Protein AF-A0A849T2K6-F1 (afdb_monomer)

Radius of gyration: 22.91 Å; Cα contacts (8 Å, |Δi|>4): 41; chains: 1; bounding box: 54×43×63 Å

Mean predicted aligned error: 13.41 Å

Solvent-accessible surface area (backbone atoms only — not comparable to full-atom values): 6889 Å² total; per-residue (Å²): 134,86,82,80,87,78,78,87,71,79,89,58,70,82,62,73,54,50,60,96,76,37,50,55,67,57,55,50,51,39,48,51,53,26,51,52,36,43,70,77,35,68,91,46,84,65,20,59,47,53,31,46,51,52,33,50,50,50,52,52,49,49,50,67,69,39,68,86,51,66,88,61,50,68,59,50,50,51,48,52,68,69,47,74,92,70,89,69,95,63,78,79,62,97,52,56,67,64,49,51,52,53,52,54,52,54,52,65,76,74,106

pLDDT: mean 76.66, std 11.3, range [43.03, 93.81]

Sequence (111 aa):
MQELDSSVVHRNLDTKLKIVGLEALDLLLVLVISAIMGLFFDGGKLGFIFIFLVPVSLLVSLFLIKRNKPDGYIKDILKFYLTRGHYSASEEPKNKDKMNIKIMKRKIENG

Structure (mmCIF, N/CA/C/O backbone):
data_AF-A0A849T2K6-F1
#
_entry.id   AF-A0A849T2K6-F1
#
loop_
_atom_site.group_PDB
_atom_site.id
_atom_site.type_symbol
_atom_site.label_atom_id
_atom_site.label_alt_id
_atom_site.label_comp_id
_atom_site.label_asym_id
_atom_site.label_entity_id
_atom_site.label_seq_id
_atom_site.pdbx_PDB_ins_code
_atom_site.Cartn_x
_atom_site.Cartn_y
_atom_site.Cartn_z
_atom_site.occupancy
_atom_site.B_iso_or_equiv
_atom_site.auth_seq_id
_atom_site.auth_comp_id
_atom_site.auth_asym_id
_atom_site.auth_atom_id
_atom_site.pdbx_PDB_model_num
ATOM 1 N N . MET A 1 1 ? -41.662 -10.759 32.708 1.00 43.03 1 MET A N 1
ATOM 2 C CA . MET A 1 1 ? -40.366 -11.087 32.081 1.00 43.03 1 MET A CA 1
ATOM 3 C C . MET A 1 1 ? -40.219 -10.152 30.895 1.00 43.03 1 MET A C 1
ATOM 5 O O . MET A 1 1 ? 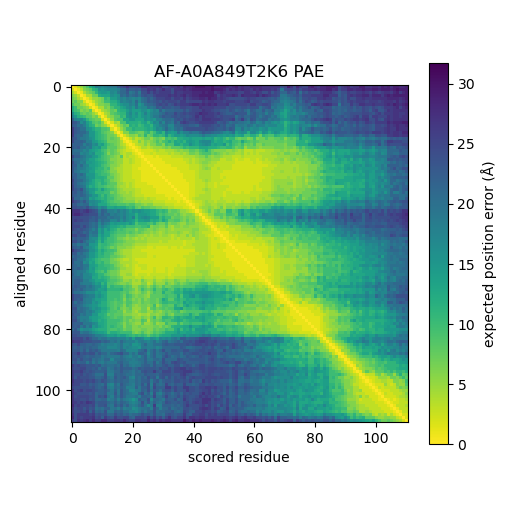-41.102 -10.162 30.053 1.00 43.03 1 MET A O 1
ATOM 9 N N . GLN A 1 2 ? -39.236 -9.251 30.911 1.00 56.66 2 GLN A N 1
ATOM 10 C CA . GLN A 1 2 ? -39.008 -8.292 29.825 1.00 56.66 2 GLN A CA 1
ATOM 11 C C . GLN A 1 2 ? -38.104 -8.947 28.777 1.00 56.66 2 GLN A C 1
ATOM 13 O O . GLN A 1 2 ? -36.995 -9.365 29.104 1.00 56.66 2 GLN A O 1
ATOM 18 N N . GLU A 1 3 ? -38.606 -9.078 27.552 1.00 64.62 3 GLU A N 1
ATOM 19 C CA . GLU A 1 3 ? -37.836 -9.523 26.390 1.00 64.62 3 GLU A CA 1
ATOM 20 C C . GLU A 1 3 ? -36.852 -8.423 25.974 1.00 64.62 3 GLU A C 1
ATOM 22 O O . GLU A 1 3 ? -37.206 -7.246 25.902 1.00 64.62 3 GLU A O 1
ATOM 27 N N . LEU A 1 4 ? -35.594 -8.806 25.760 1.00 68.44 4 LEU A N 1
ATOM 28 C CA . LEU A 1 4 ? -34.536 -7.910 25.303 1.00 68.44 4 LEU A CA 1
ATOM 29 C C . LEU A 1 4 ? -34.716 -7.651 23.805 1.00 68.44 4 LEU A C 1
ATOM 31 O O . LEU A 1 4 ? -34.700 -8.586 23.009 1.00 68.44 4 LEU A O 1
ATOM 35 N N . ASP A 1 5 ? -34.860 -6.380 23.441 1.00 63.66 5 ASP A N 1
ATOM 36 C CA . ASP A 1 5 ? -34.991 -5.922 22.060 1.00 63.66 5 ASP A CA 1
ATOM 37 C C . ASP A 1 5 ? -33.680 -6.181 21.295 1.00 63.66 5 ASP A C 1
ATOM 39 O O . ASP A 1 5 ? -32.673 -5.485 21.461 1.00 63.66 5 ASP A O 1
ATOM 43 N N . SER A 1 6 ? -33.648 -7.261 20.512 1.00 68.50 6 SER A N 1
ATOM 44 C CA . SER A 1 6 ? -32.478 -7.649 19.731 1.00 68.50 6 SER A CA 1
ATOM 45 C C . SER A 1 6 ? -32.571 -7.051 18.330 1.00 68.50 6 SER A C 1
ATOM 47 O O . SER A 1 6 ? -33.301 -7.553 17.475 1.00 68.50 6 SER A O 1
ATOM 49 N N . SER A 1 7 ? -31.798 -5.999 18.063 1.00 70.25 7 SER A N 1
ATOM 50 C CA . SER A 1 7 ? -31.648 -5.494 16.697 1.00 70.25 7 SER A CA 1
ATOM 51 C C . SER A 1 7 ? -30.661 -6.365 15.910 1.00 70.25 7 SER A C 1
ATOM 53 O O . SER A 1 7 ? -29.544 -6.645 16.354 1.00 70.25 7 SER A O 1
ATOM 55 N N . VAL A 1 8 ? -31.068 -6.815 14.721 1.00 60.72 8 VAL A N 1
ATOM 56 C CA . VAL A 1 8 ? -30.184 -7.520 13.784 1.00 60.72 8 VAL A CA 1
ATOM 57 C C . VAL A 1 8 ? -29.260 -6.486 13.148 1.00 60.72 8 VAL A C 1
ATOM 59 O O . VAL A 1 8 ? -29.557 -5.901 12.106 1.00 60.72 8 VAL A O 1
ATOM 62 N N . VAL A 1 9 ? -28.128 -6.227 13.798 1.00 64.31 9 VAL A N 1
ATOM 63 C CA . VAL A 1 9 ? -27.079 -5.380 13.230 1.00 64.31 9 VAL A CA 1
ATOM 64 C C . VAL A 1 9 ? -26.413 -6.153 12.097 1.00 64.31 9 VAL A C 1
ATOM 66 O O . VAL A 1 9 ? -25.789 -7.194 12.311 1.00 64.31 9 VAL A O 1
ATOM 69 N N . HIS A 1 10 ? -26.553 -5.648 10.871 1.00 50.69 10 HIS A N 1
ATOM 70 C CA . HIS A 1 10 ? -25.910 -6.215 9.691 1.00 50.69 10 HIS A CA 1
ATOM 71 C C . HIS A 1 10 ? -24.388 -6.044 9.824 1.00 50.69 10 HIS A C 1
ATOM 73 O O . HIS A 1 10 ? -23.820 -5.001 9.514 1.00 50.69 10 HIS A O 1
ATOM 79 N N . ARG A 1 11 ? -23.719 -7.075 10.344 1.00 57.00 11 ARG A N 1
ATOM 80 C CA . ARG A 1 11 ? -22.325 -7.027 10.816 1.00 57.00 11 ARG A CA 1
ATOM 81 C C . ARG A 1 11 ? -21.264 -6.979 9.700 1.00 57.00 11 ARG A C 1
ATOM 83 O O . ARG A 1 11 ? -20.083 -7.029 10.003 1.00 57.00 11 ARG A O 1
ATOM 90 N N . ASN A 1 12 ? -21.666 -6.903 8.427 1.00 51.62 12 ASN A N 1
ATOM 91 C CA . ASN A 1 12 ? -20.802 -7.224 7.279 1.00 51.62 12 ASN A CA 1
ATOM 92 C C . ASN A 1 12 ? -20.900 -6.244 6.091 1.00 51.62 12 ASN A C 1
ATOM 94 O O . ASN A 1 12 ? -20.759 -6.659 4.940 1.00 51.62 12 ASN A O 1
ATOM 98 N N . LEU A 1 13 ? -21.123 -4.944 6.319 1.00 54.69 13 LEU A N 1
ATOM 99 C CA . LEU A 1 13 ? -20.954 -3.975 5.223 1.00 54.69 13 LEU A CA 1
ATOM 100 C C . LEU A 1 13 ? -19.469 -3.790 4.852 1.00 54.69 13 LEU A C 1
ATOM 102 O O . LEU A 1 13 ? -19.136 -3.784 3.670 1.00 54.69 13 LEU A O 1
ATOM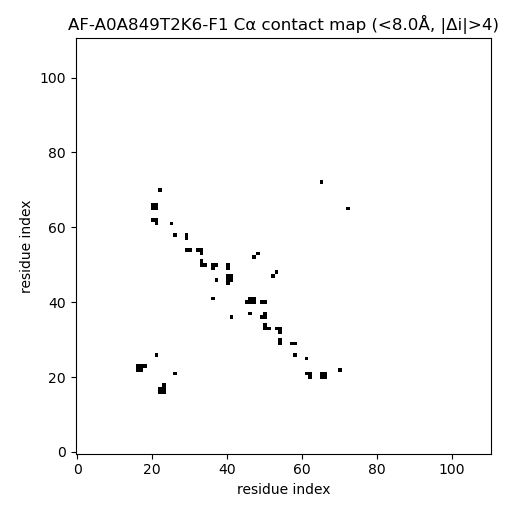 106 N N . ASP A 1 14 ? -18.570 -3.745 5.839 1.00 52.97 14 ASP A N 1
ATOM 107 C CA . ASP A 1 14 ? -17.122 -3.571 5.621 1.00 52.97 14 ASP A CA 1
ATOM 108 C C . ASP A 1 14 ? -16.437 -4.769 4.944 1.00 52.97 14 ASP A C 1
ATOM 110 O O . ASP A 1 14 ? -15.377 -4.642 4.333 1.00 52.97 14 ASP A O 1
ATOM 114 N N . THR A 1 15 ? -17.057 -5.950 4.965 1.00 54.59 15 THR A N 1
ATOM 115 C CA . THR A 1 15 ? -16.524 -7.135 4.278 1.00 54.59 15 THR A CA 1
ATOM 116 C C . THR A 1 15 ? -16.625 -7.021 2.753 1.00 54.59 15 THR A C 1
ATOM 118 O O . THR A 1 15 ? -15.892 -7.708 2.041 1.00 54.59 15 THR A O 1
ATOM 121 N N . LYS A 1 16 ? -17.512 -6.165 2.220 1.00 58.03 16 LYS A N 1
ATOM 122 C CA . LYS A 1 16 ? -17.879 -6.177 0.791 1.00 58.03 16 LYS A CA 1
ATOM 123 C C . LYS A 1 16 ? -16.789 -5.701 -0.173 1.00 58.03 16 LYS A C 1
ATOM 125 O O . LYS A 1 16 ? -16.918 -5.965 -1.363 1.00 58.03 16 LYS A O 1
ATOM 130 N N . LEU A 1 17 ? -15.733 -5.039 0.302 1.00 65.25 17 LEU A N 1
ATOM 131 C CA . LEU A 1 17 ? -14.645 -4.513 -0.539 1.00 65.25 17 LEU A CA 1
ATOM 132 C C . LEU A 1 17 ? -13.310 -5.242 -0.333 1.00 65.25 17 LEU A C 1
ATOM 134 O O . LEU A 1 17 ? -12.244 -4.667 -0.559 1.00 65.25 17 LEU A O 1
ATOM 138 N N . LYS A 1 18 ? -13.354 -6.506 0.099 1.00 71.12 18 LYS A N 1
ATOM 139 C CA . LYS A 1 18 ? -12.168 -7.365 0.138 1.00 71.12 18 LYS A CA 1
ATOM 140 C C . LYS A 1 18 ? -12.141 -8.275 -1.077 1.00 71.12 18 LYS A C 1
ATOM 142 O O . LYS A 1 18 ? -13.088 -9.017 -1.324 1.00 71.12 18 LYS A O 1
ATOM 147 N N . ILE A 1 19 ? -11.038 -8.253 -1.809 1.00 72.94 19 ILE A N 1
ATOM 148 C CA . ILE A 1 19 ? -10.808 -9.123 -2.962 1.00 72.94 19 ILE A CA 1
ATOM 149 C C . ILE A 1 19 ? -9.619 -10.009 -2.598 1.00 72.94 19 ILE A C 1
ATOM 151 O O . ILE A 1 19 ? -8.531 -9.513 -2.323 1.00 72.94 19 ILE A O 1
ATOM 155 N N . VAL A 1 20 ? -9.836 -11.327 -2.536 1.00 73.25 20 VAL A N 1
ATOM 156 C CA . VAL A 1 20 ? -8.785 -12.324 -2.228 1.00 73.25 20 VAL A CA 1
ATOM 157 C C . VAL A 1 20 ? -8.089 -12.058 -0.873 1.00 73.25 20 VAL A C 1
ATOM 159 O O . VAL A 1 20 ? -6.904 -12.308 -0.695 1.00 73.25 20 VAL A O 1
ATOM 162 N N . GLY A 1 21 ? -8.820 -11.532 0.116 1.00 73.56 21 GLY A N 1
ATOM 163 C CA . GLY A 1 21 ? -8.267 -11.234 1.447 1.00 73.56 21 GLY A CA 1
ATOM 164 C C . GLY A 1 21 ? -7.412 -9.962 1.527 1.00 73.56 21 GLY A C 1
ATOM 165 O O . GLY A 1 21 ? -6.837 -9.694 2.578 1.00 73.56 21 GLY A O 1
ATOM 166 N N . LEU A 1 22 ? -7.356 -9.172 0.452 1.00 81.44 22 LEU A N 1
ATOM 167 C CA . LEU A 1 22 ? -6.768 -7.834 0.427 1.00 81.44 22 LEU A CA 1
ATOM 168 C C . LEU A 1 22 ? -7.864 -6.768 0.448 1.00 81.44 22 LEU A C 1
ATOM 170 O O . LEU A 1 22 ? -8.952 -6.970 -0.099 1.00 81.44 22 LEU A O 1
ATOM 174 N N . GLU A 1 23 ? -7.579 -5.629 1.074 1.00 84.31 23 GLU A N 1
ATOM 175 C CA . GLU A 1 23 ? -8.494 -4.486 1.098 1.00 84.31 23 GLU A CA 1
ATOM 176 C C . GLU A 1 23 ? -8.474 -3.753 -0.254 1.00 84.31 23 GLU A C 1
ATOM 178 O O . GLU A 1 23 ? -7.456 -3.720 -0.943 1.00 84.31 23 GLU A O 1
ATOM 183 N N . ALA A 1 24 ? -9.566 -3.084 -0.631 1.00 84.56 24 ALA A N 1
ATOM 184 C CA . ALA A 1 24 ? -9.586 -2.265 -1.849 1.00 84.56 24 ALA A CA 1
ATOM 185 C C . ALA A 1 24 ? -8.478 -1.190 -1.876 1.00 84.56 24 ALA A C 1
ATOM 187 O O . ALA A 1 24 ? -7.913 -0.913 -2.933 1.00 84.56 24 ALA A O 1
ATOM 188 N N . LEU A 1 25 ? -8.131 -0.620 -0.713 1.00 84.19 25 LEU A N 1
ATOM 189 C CA . LEU A 1 25 ? -7.050 0.362 -0.589 1.00 84.19 25 LEU A CA 1
ATOM 190 C C . LEU A 1 25 ? -5.684 -0.232 -0.964 1.00 84.19 25 LEU A C 1
ATOM 192 O O . LEU A 1 25 ? -4.881 0.433 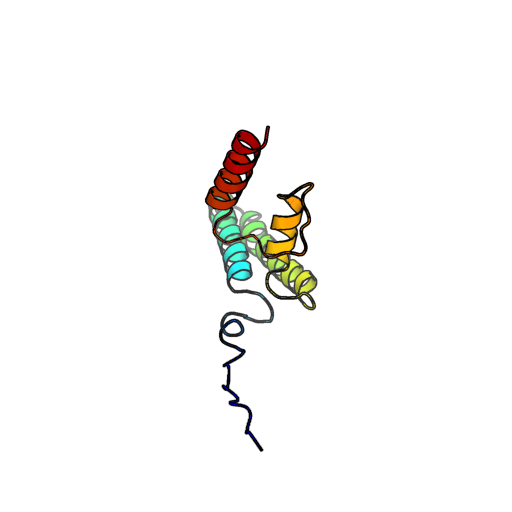-1.614 1.00 84.19 25 LEU A O 1
ATOM 196 N N . ASP A 1 26 ? -5.439 -1.486 -0.588 1.00 86.50 26 ASP A N 1
ATOM 197 C CA . ASP A 1 26 ? -4.201 -2.194 -0.903 1.00 86.50 26 ASP A CA 1
ATOM 198 C C . ASP A 1 26 ? -4.034 -2.373 -2.417 1.00 86.50 26 ASP A C 1
ATOM 200 O O . ASP A 1 26 ? -2.972 -2.110 -2.979 1.00 86.50 26 ASP A O 1
ATOM 204 N N . LEU A 1 27 ? -5.108 -2.793 -3.089 1.00 88.56 27 LEU A N 1
ATOM 205 C CA . LEU A 1 27 ? -5.125 -2.973 -4.539 1.00 88.56 27 LEU A CA 1
ATOM 206 C C . LEU A 1 27 ? -4.944 -1.645 -5.272 1.00 88.56 27 LEU A C 1
ATOM 208 O O . LEU A 1 27 ? -4.215 -1.581 -6.261 1.00 88.56 27 LEU A O 1
ATOM 212 N N . LEU A 1 28 ? -5.562 -0.579 -4.762 1.00 90.69 28 LEU A N 1
ATOM 213 C CA . LEU A 1 28 ? -5.391 0.766 -5.296 1.00 90.69 28 LEU A CA 1
ATOM 214 C C . LEU A 1 28 ? -3.938 1.239 -5.159 1.00 90.69 28 LEU A C 1
ATOM 216 O O . LEU A 1 28 ? -3.393 1.786 -6.114 1.00 90.69 28 LEU A O 1
ATOM 220 N N . LEU A 1 29 ? -3.281 0.977 -4.025 1.00 89.62 29 LEU A N 1
ATOM 221 C CA . LEU A 1 29 ? -1.862 1.291 -3.832 1.00 89.62 29 LEU A CA 1
ATOM 222 C C . LEU A 1 29 ? -0.980 0.559 -4.855 1.00 89.62 29 LEU A C 1
ATOM 224 O O . LEU A 1 29 ? -0.133 1.184 -5.494 1.00 89.62 29 LEU A O 1
ATOM 228 N N . VAL A 1 30 ? -1.194 -0.749 -5.032 1.00 92.19 30 VAL A N 1
ATOM 229 C CA . VAL A 1 30 ? -0.456 -1.558 -6.017 1.00 92.19 30 VAL A CA 1
ATOM 230 C C . VAL A 1 30 ? -0.665 -1.010 -7.430 1.00 92.19 30 VAL A C 1
ATOM 232 O O . VAL A 1 30 ? 0.302 -0.870 -8.180 1.00 92.19 30 VAL A O 1
ATOM 235 N N . LEU A 1 31 ? -1.901 -0.645 -7.782 1.00 92.00 31 LEU A N 1
ATOM 236 C CA . LEU A 1 31 ? -2.234 -0.087 -9.091 1.00 92.00 31 LEU A CA 1
ATOM 237 C C . LEU A 1 31 ? -1.562 1.273 -9.327 1.00 92.00 31 LEU A C 1
ATOM 239 O O . LEU A 1 31 ? -0.995 1.497 -10.394 1.00 92.00 31 LEU A O 1
ATOM 243 N N . VAL A 1 32 ? -1.573 2.163 -8.332 1.00 93.62 32 VAL A N 1
ATOM 244 C CA . VAL A 1 32 ? -0.905 3.471 -8.413 1.00 93.62 32 VAL A CA 1
ATOM 245 C C . VAL A 1 32 ? 0.602 3.296 -8.600 1.00 93.62 32 VAL A C 1
ATOM 247 O O . VAL A 1 32 ? 1.183 3.931 -9.477 1.00 93.62 32 VAL A O 1
ATOM 250 N N . ILE A 1 33 ? 1.238 2.399 -7.842 1.00 91.88 33 ILE A N 1
ATOM 251 C CA . ILE A 1 33 ? 2.669 2.102 -8.000 1.00 91.88 33 ILE A CA 1
ATOM 252 C C . ILE A 1 33 ? 2.955 1.514 -9.385 1.00 91.88 33 ILE A C 1
ATOM 254 O O . ILE A 1 33 ? 3.939 1.897 -10.016 1.00 91.88 33 ILE A O 1
ATOM 258 N N . SER A 1 34 ? 2.087 0.633 -9.886 1.00 92.00 34 SER A N 1
ATOM 259 C CA . SER A 1 34 ? 2.197 0.084 -11.240 1.00 92.00 34 SER A CA 1
ATOM 260 C C . SER A 1 34 ? 2.120 1.173 -12.309 1.00 92.00 34 SER A C 1
ATOM 262 O O . SER A 1 34 ? 2.923 1.158 -13.238 1.00 92.00 34 SER A O 1
ATOM 264 N N . ALA A 1 35 ? 1.199 2.129 -12.170 1.00 91.31 35 ALA A N 1
ATOM 265 C CA . ALA A 1 35 ? 1.053 3.244 -13.101 1.00 91.31 35 ALA A CA 1
ATOM 266 C C . ALA A 1 35 ? 2.263 4.191 -13.056 1.00 91.31 35 ALA A C 1
ATOM 268 O O . ALA A 1 35 ? 2.756 4.604 -14.102 1.00 91.31 35 ALA A O 1
ATOM 269 N N . ILE A 1 36 ? 2.780 4.484 -11.858 1.00 91.81 36 ILE A N 1
ATOM 270 C CA . ILE A 1 36 ? 4.006 5.274 -11.676 1.00 91.81 36 ILE A CA 1
ATOM 271 C C . ILE A 1 36 ? 5.190 4.561 -12.340 1.00 91.81 36 ILE A C 1
ATOM 273 O O . ILE A 1 36 ? 5.909 5.177 -13.121 1.00 91.81 36 ILE A O 1
ATOM 277 N N . MET A 1 37 ? 5.371 3.259 -12.099 1.00 89.44 37 MET A N 1
ATOM 278 C CA . MET A 1 37 ? 6.418 2.477 -12.767 1.00 89.44 37 MET A CA 1
ATOM 279 C C . MET A 1 37 ? 6.257 2.493 -14.289 1.00 89.44 37 MET A C 1
ATOM 281 O O . MET A 1 37 ? 7.239 2.678 -15.002 1.00 89.44 37 MET A O 1
ATOM 285 N N . GLY A 1 38 ? 5.021 2.370 -14.778 1.00 88.00 38 GLY A N 1
ATOM 286 C CA . GLY A 1 38 ? 4.684 2.531 -16.191 1.00 88.00 38 GLY A CA 1
ATOM 287 C C . GLY A 1 38 ? 5.137 3.872 -16.751 1.00 88.00 38 GLY A C 1
ATOM 288 O O . GLY A 1 38 ? 5.759 3.906 -17.799 1.00 88.00 38 GLY A O 1
ATOM 289 N N . LEU A 1 39 ? 4.899 4.968 -16.031 1.00 88.12 39 LEU A N 1
ATOM 290 C CA . LEU A 1 39 ? 5.225 6.314 -16.498 1.00 88.12 39 LEU A CA 1
ATOM 291 C C . LEU A 1 39 ? 6.737 6.584 -16.579 1.00 88.12 39 LEU A C 1
ATOM 293 O O . LEU A 1 39 ? 7.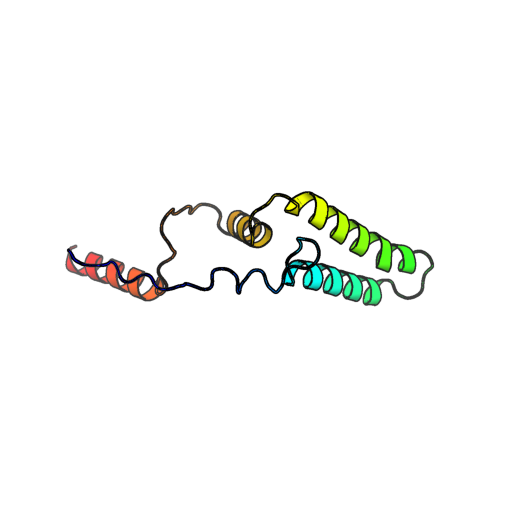185 7.272 -17.491 1.00 88.12 39 LEU A O 1
ATOM 297 N N . PHE A 1 40 ? 7.521 6.077 -15.623 1.00 84.88 40 PHE A N 1
ATOM 298 C CA . PHE A 1 40 ? 8.960 6.368 -15.541 1.00 84.88 40 PHE A CA 1
ATOM 299 C C . PHE A 1 40 ? 9.845 5.386 -16.314 1.00 84.88 40 PHE A C 1
ATOM 301 O O . PHE A 1 40 ? 10.958 5.748 -16.690 1.00 84.88 40 PHE A O 1
ATOM 308 N N . PHE A 1 41 ? 9.384 4.152 -16.529 1.00 83.69 41 PHE A N 1
ATOM 309 C CA . PHE A 1 41 ? 10.198 3.081 -17.110 1.00 83.69 41 PHE A CA 1
ATOM 310 C C . PHE A 1 41 ? 9.709 2.620 -18.490 1.00 83.69 41 PHE A C 1
ATOM 312 O O . PHE A 1 41 ? 10.172 1.587 -18.984 1.00 83.69 41 PHE A O 1
ATOM 319 N N . ASP A 1 42 ? 8.809 3.370 -19.130 1.00 72.00 42 ASP A N 1
ATOM 320 C CA . ASP A 1 42 ? 8.364 3.067 -20.490 1.00 72.00 42 ASP A CA 1
ATOM 321 C C . ASP A 1 42 ? 9.517 3.216 -21.500 1.00 72.00 42 ASP A C 1
ATOM 323 O O . ASP A 1 42 ? 10.268 4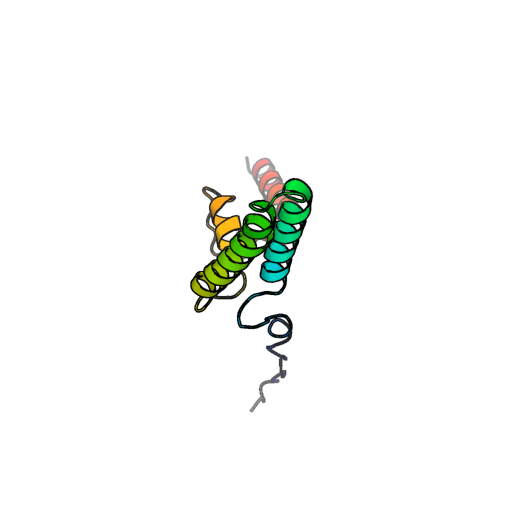.193 -21.473 1.00 72.00 42 ASP A O 1
ATOM 327 N N . GLY A 1 43 ? 9.683 2.230 -22.387 1.00 71.81 43 GLY A N 1
ATOM 328 C CA . GLY A 1 43 ? 10.630 2.310 -23.512 1.00 71.81 43 GLY A CA 1
ATOM 329 C C . GLY A 1 43 ? 11.844 1.367 -23.506 1.00 71.81 43 GLY A C 1
ATOM 330 O O . GLY A 1 43 ? 12.598 1.363 -24.478 1.00 71.81 43 GLY A O 1
ATOM 331 N N . GLY A 1 44 ? 12.047 0.520 -22.487 1.00 76.31 44 GLY A N 1
ATOM 332 C CA . GLY A 1 44 ? 13.162 -0.449 -22.449 1.00 76.31 44 GLY A CA 1
ATOM 333 C C . GLY A 1 44 ? 12.750 -1.886 -22.104 1.00 76.31 44 GLY A C 1
ATOM 334 O O . GLY A 1 44 ? 11.746 -2.107 -21.435 1.00 76.31 44 GLY A O 1
ATOM 335 N N . LYS A 1 45 ? 13.565 -2.892 -22.475 1.00 72.75 45 LYS A N 1
ATOM 336 C CA . LYS A 1 45 ? 13.344 -4.307 -22.070 1.00 72.75 45 LYS A CA 1
ATOM 337 C C . LYS A 1 45 ? 13.310 -4.484 -20.544 1.00 72.75 45 LYS A C 1
ATOM 339 O O . LYS A 1 45 ? 12.587 -5.332 -20.035 1.00 72.75 45 LYS A O 1
ATOM 344 N N . LEU A 1 46 ? 14.073 -3.659 -19.822 1.00 77.69 46 LEU A N 1
ATOM 345 C CA . LEU A 1 46 ? 14.035 -3.588 -18.359 1.00 77.69 46 LEU A CA 1
ATOM 346 C C . LEU A 1 46 ? 12.739 -2.947 -17.846 1.00 77.69 46 LEU A C 1
ATOM 348 O O . LEU A 1 46 ? 12.264 -3.323 -16.780 1.00 77.69 46 LEU A O 1
ATOM 352 N N . GLY A 1 47 ? 12.133 -2.048 -18.621 1.00 80.50 47 GLY A N 1
ATOM 353 C CA . GLY A 1 47 ? 10.873 -1.393 -18.289 1.00 80.50 47 GLY A CA 1
ATOM 354 C C . GLY A 1 47 ? 9.752 -2.388 -18.044 1.00 80.50 47 GLY A C 1
ATOM 355 O O . GLY A 1 47 ? 9.127 -2.354 -16.992 1.00 80.50 47 GLY A O 1
ATOM 356 N N . PHE A 1 48 ? 9.584 -3.368 -18.935 1.00 81.75 48 PHE A N 1
ATOM 357 C CA . PHE A 1 48 ? 8.585 -4.428 -18.754 1.00 81.75 48 PHE A CA 1
ATOM 358 C C . PHE A 1 48 ? 8.748 -5.175 -17.420 1.00 81.75 48 PHE A C 1
ATOM 360 O O . PHE A 1 48 ? 7.768 -5.447 -16.727 1.00 81.75 48 PHE A O 1
ATOM 367 N N . ILE A 1 49 ? 9.994 -5.462 -17.029 1.00 83.38 49 ILE A N 1
ATOM 368 C CA . ILE A 1 49 ? 10.299 -6.128 -15.760 1.00 83.38 49 ILE A CA 1
ATOM 369 C C . ILE A 1 49 ? 9.902 -5.228 -14.591 1.00 83.38 49 ILE A C 1
ATOM 371 O O . ILE A 1 49 ? 9.187 -5.682 -13.708 1.00 83.38 49 ILE A O 1
ATOM 375 N N . PHE A 1 50 ? 10.289 -3.954 -14.581 1.00 83.94 50 PHE A N 1
ATOM 376 C CA . PHE A 1 50 ? 9.927 -3.051 -13.484 1.00 83.94 50 PHE A CA 1
ATOM 377 C C . PHE A 1 50 ? 8.417 -2.796 -13.394 1.00 83.94 50 PHE A C 1
ATOM 379 O O . PHE A 1 50 ? 7.872 -2.752 -12.293 1.00 83.94 50 PHE A O 1
ATOM 386 N N . ILE A 1 51 ? 7.733 -2.707 -14.533 1.00 86.88 51 ILE A N 1
ATOM 387 C CA . ILE A 1 51 ? 6.295 -2.435 -14.614 1.00 86.88 51 ILE A CA 1
ATOM 388 C C . ILE A 1 51 ? 5.462 -3.617 -14.112 1.00 86.88 51 ILE A C 1
ATOM 390 O O . ILE A 1 51 ? 4.438 -3.393 -13.478 1.00 86.88 51 ILE A O 1
ATOM 394 N N . PHE A 1 52 ? 5.883 -4.862 -14.352 1.00 86.88 52 PHE A N 1
ATOM 395 C CA . PHE A 1 52 ? 5.118 -6.044 -13.935 1.00 86.88 52 PHE A CA 1
ATOM 396 C C . PHE A 1 52 ? 5.678 -6.730 -12.691 1.00 86.88 52 PHE A C 1
ATOM 398 O O . PHE A 1 52 ? 4.924 -7.045 -11.771 1.00 86.88 52 PHE A O 1
ATOM 405 N N . LEU A 1 53 ? 6.989 -6.961 -12.628 1.00 91.12 53 LEU A N 1
ATOM 406 C CA . LEU A 1 53 ? 7.607 -7.722 -11.543 1.00 91.12 53 LEU A CA 1
ATOM 407 C C . LEU A 1 53 ? 7.462 -6.997 -10.207 1.00 91.12 53 LEU A C 1
ATOM 409 O O . LEU A 1 53 ? 7.124 -7.630 -9.209 1.00 91.12 53 LEU A O 1
ATOM 413 N N . VAL A 1 54 ? 7.680 -5.678 -10.180 1.00 91.25 54 VAL A N 1
ATOM 414 C CA . VAL A 1 54 ? 7.608 -4.915 -8.928 1.00 91.25 54 VAL A CA 1
ATOM 415 C C . VAL A 1 54 ? 6.178 -4.909 -8.375 1.00 91.25 54 VAL A C 1
ATOM 417 O O . VAL A 1 54 ? 6.018 -5.351 -7.234 1.00 91.25 54 VAL A O 1
ATOM 420 N N . PRO A 1 55 ? 5.126 -4.531 -9.132 1.00 93.00 55 PRO A N 1
ATOM 421 C CA . PRO A 1 55 ? 3.758 -4.542 -8.611 1.00 93.00 55 PRO A CA 1
ATOM 422 C C . PRO A 1 55 ? 3.249 -5.940 -8.261 1.00 93.00 55 PRO A C 1
ATOM 424 O O . PRO A 1 55 ? 2.587 -6.098 -7.238 1.00 93.00 55 PRO A O 1
ATOM 427 N N . VAL A 1 56 ? 3.596 -6.969 -9.046 1.00 93.25 56 VAL A N 1
ATOM 428 C CA . VAL A 1 56 ? 3.237 -8.361 -8.723 1.00 93.25 56 VAL A CA 1
ATOM 429 C C . VAL A 1 56 ? 3.931 -8.818 -7.442 1.00 93.25 56 VAL A C 1
ATOM 431 O O . VAL A 1 56 ? 3.277 -9.394 -6.572 1.00 93.25 56 VAL A O 1
ATOM 434 N N . SER A 1 57 ? 5.226 -8.531 -7.276 1.00 93.81 57 SER A N 1
ATOM 435 C CA . SER A 1 57 ? 5.942 -8.875 -6.041 1.00 93.81 57 SER A CA 1
ATOM 436 C C . SER A 1 57 ? 5.350 -8.153 -4.829 1.00 93.81 57 SER A C 1
ATOM 438 O O . SER A 1 57 ? 5.201 -8.757 -3.767 1.00 93.81 57 SER A O 1
ATOM 440 N N . LEU A 1 58 ? 4.944 -6.890 -5.001 1.00 92.12 58 LEU A N 1
ATOM 441 C CA . LEU A 1 58 ? 4.303 -6.100 -3.961 1.00 92.12 58 LEU A CA 1
ATOM 442 C C . LEU A 1 58 ? 2.952 -6.704 -3.578 1.00 92.12 58 LEU A C 1
ATOM 444 O O . LEU A 1 58 ? 2.695 -6.888 -2.393 1.00 92.12 58 LEU A O 1
ATOM 448 N N . LEU A 1 59 ? 2.129 -7.072 -4.562 1.00 91.38 59 LEU A N 1
ATOM 449 C CA . LEU A 1 59 ? 0.840 -7.723 -4.344 1.00 91.38 59 LEU A CA 1
ATOM 450 C C . LEU A 1 59 ? 0.995 -9.049 -3.588 1.00 91.38 59 LEU A C 1
ATOM 452 O O . LEU A 1 59 ? 0.279 -9.291 -2.618 1.00 91.38 59 LEU A O 1
ATOM 456 N N . VAL A 1 60 ? 1.952 -9.888 -3.996 1.00 91.75 60 VAL A N 1
ATOM 457 C CA . VAL A 1 60 ? 2.245 -11.170 -3.335 1.00 91.75 60 VAL A CA 1
ATOM 458 C C . VAL A 1 60 ? 2.742 -10.943 -1.911 1.00 91.75 60 VAL A C 1
ATOM 460 O O . VAL A 1 60 ? 2.278 -11.605 -0.986 1.00 91.75 60 VAL A O 1
ATOM 463 N N . SER A 1 61 ? 3.654 -9.991 -1.713 1.00 89.94 61 SER A N 1
ATOM 464 C CA . SER A 1 61 ? 4.164 -9.641 -0.387 1.00 89.94 61 SER A CA 1
ATOM 465 C C . SER A 1 61 ? 3.034 -9.172 0.529 1.00 89.94 61 SER A C 1
ATOM 467 O O . SER A 1 61 ? 2.892 -9.667 1.648 1.00 89.94 61 SER A O 1
ATOM 469 N N . LEU A 1 62 ? 2.153 -8.302 0.029 1.00 87.81 62 LEU A N 1
ATOM 470 C CA . LEU A 1 62 ? 0.991 -7.836 0.775 1.00 87.81 62 LEU A CA 1
ATOM 471 C C . LEU A 1 62 ? 0.035 -8.979 1.113 1.00 87.81 62 LEU A C 1
ATOM 473 O O . LEU A 1 62 ? -0.439 -9.067 2.244 1.00 87.81 62 LEU A O 1
ATOM 477 N N . PHE A 1 63 ? -0.202 -9.877 0.156 1.00 86.31 63 PHE A N 1
ATOM 478 C CA . PHE A 1 63 ? -1.024 -11.061 0.360 1.00 86.31 63 PHE A CA 1
ATOM 479 C C . PHE A 1 63 ? -0.447 -11.956 1.460 1.00 86.31 63 PHE A C 1
ATOM 481 O O . PHE A 1 63 ? -1.185 -12.368 2.350 1.00 86.31 63 PHE A O 1
ATOM 488 N N . LEU A 1 64 ? 0.865 -12.214 1.460 1.00 87.06 64 LEU A N 1
ATOM 489 C CA . LEU A 1 64 ? 1.520 -13.028 2.489 1.00 87.06 64 LEU A CA 1
ATOM 490 C C . LEU A 1 64 ? 1.516 -12.348 3.867 1.00 87.06 64 LEU A C 1
ATOM 492 O O . LEU A 1 64 ? 1.224 -13.006 4.866 1.00 87.06 64 LEU A O 1
ATOM 496 N N . ILE A 1 65 ? 1.796 -11.042 3.929 1.00 82.94 65 ILE A N 1
ATOM 497 C CA . ILE A 1 65 ? 1.847 -10.274 5.184 1.00 82.94 65 ILE A CA 1
ATOM 498 C C . ILE A 1 65 ? 0.449 -10.126 5.800 1.00 82.94 65 ILE A C 1
ATOM 500 O O . ILE A 1 65 ? 0.292 -10.293 7.013 1.00 82.94 65 ILE A O 1
ATOM 504 N N . LYS A 1 66 ? -0.572 -9.821 4.988 1.00 78.38 66 LYS A N 1
ATOM 505 C CA . LYS A 1 66 ? -1.939 -9.564 5.468 1.00 78.38 66 LYS A CA 1
ATOM 506 C C . LYS A 1 66 ? -2.812 -10.817 5.566 1.00 78.38 66 LYS A C 1
ATOM 508 O O . LYS A 1 66 ? -3.870 -10.727 6.178 1.00 78.38 66 LYS A O 1
ATOM 513 N N . AR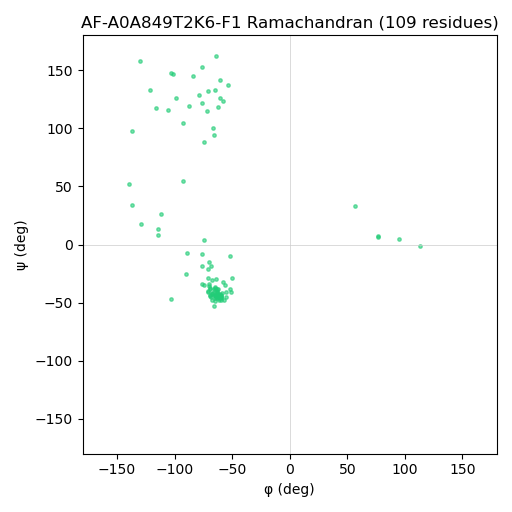G A 1 67 ? -2.373 -11.995 5.087 1.00 74.56 67 ARG A N 1
ATOM 514 C CA . ARG A 1 67 ? -3.195 -13.232 5.030 1.00 74.56 67 ARG A CA 1
ATOM 515 C C . ARG A 1 67 ? -3.902 -13.621 6.334 1.00 74.56 67 ARG A C 1
ATOM 517 O O . ARG A 1 67 ? -4.924 -14.289 6.286 1.00 74.56 67 ARG A O 1
ATOM 524 N N . ASN A 1 68 ? -3.339 -13.254 7.485 1.00 70.12 68 ASN A N 1
ATOM 525 C CA . ASN A 1 68 ? -3.884 -13.556 8.815 1.00 70.12 68 ASN A CA 1
ATOM 526 C C . ASN A 1 68 ? -3.978 -12.314 9.720 1.00 70.12 68 ASN A C 1
ATOM 528 O O . ASN A 1 68 ? -4.025 -12.444 10.945 1.00 70.12 68 ASN A O 1
ATOM 532 N N . LYS A 1 69 ? -3.918 -11.104 9.156 1.00 72.75 69 LYS A N 1
ATOM 533 C CA . LYS A 1 69 ? -3.938 -9.864 9.942 1.00 72.75 69 LYS A CA 1
ATOM 534 C C . LYS A 1 69 ? -5.333 -9.230 9.912 1.00 72.75 69 LYS A C 1
ATOM 536 O O . LYS A 1 69 ? -6.034 -9.387 8.915 1.00 72.75 69 LYS A O 1
ATOM 541 N N . PRO A 1 70 ? -5.747 -8.559 11.004 1.00 71.19 70 PRO A N 1
ATOM 542 C CA . PRO A 1 70 ? -7.030 -7.869 11.059 1.00 71.19 70 PRO A CA 1
ATOM 543 C C . PRO A 1 70 ? -7.090 -6.722 10.044 1.00 71.19 70 PRO A C 1
ATOM 545 O O . PRO A 1 70 ? -6.064 -6.242 9.556 1.00 71.19 70 PRO A O 1
ATOM 548 N N . ASP A 1 71 ? -8.305 -6.277 9.751 1.00 70.56 71 ASP A N 1
ATOM 549 C CA . ASP A 1 71 ? -8.555 -5.188 8.808 1.00 70.56 71 ASP A CA 1
ATOM 550 C C . ASP A 1 71 ? -7.882 -3.897 9.256 1.00 70.56 71 ASP A C 1
ATOM 552 O O . ASP A 1 71 ? -7.837 -3.587 10.446 1.00 70.56 71 ASP A O 1
ATOM 556 N N . GLY A 1 72 ? -7.348 -3.137 8.304 1.00 72.44 72 GLY A N 1
ATOM 557 C CA . GLY A 1 72 ? -6.664 -1.884 8.593 1.00 72.44 72 GLY A CA 1
ATOM 558 C C . GLY A 1 72 ? -5.253 -2.055 9.156 1.00 72.44 72 GLY A C 1
ATOM 559 O O . GLY A 1 72 ? -4.623 -1.052 9.477 1.00 72.44 72 GLY A O 1
ATOM 560 N N . TYR A 1 73 ? -4.691 -3.270 9.201 1.00 78.00 73 TYR A N 1
ATOM 561 C CA . TYR A 1 73 ? -3.360 -3.525 9.777 1.00 78.00 73 TYR A CA 1
ATOM 562 C C . TYR A 1 73 ? -2.249 -2.606 9.241 1.00 78.00 73 TYR A C 1
ATOM 564 O O . TYR A 1 73 ? -1.420 -2.118 10.006 1.00 78.00 73 TYR A O 1
ATOM 572 N N . ILE A 1 74 ? -2.238 -2.325 7.931 1.00 76.56 74 ILE A N 1
ATOM 573 C CA . ILE A 1 74 ? -1.247 -1.419 7.323 1.00 76.56 74 ILE A CA 1
ATOM 574 C C . ILE A 1 74 ? -1.460 0.020 7.793 1.00 76.56 74 ILE A C 1
ATOM 576 O O . ILE A 1 74 ? -0.495 0.708 8.116 1.00 76.56 74 ILE A O 1
ATOM 580 N N . LYS A 1 75 ? -2.717 0.467 7.870 1.00 79.06 75 LYS A N 1
ATOM 581 C CA . LYS A 1 75 ? -3.069 1.794 8.380 1.00 79.06 75 LYS A CA 1
ATOM 582 C C . LYS A 1 75 ? -2.672 1.931 9.846 1.00 79.06 75 LYS A C 1
ATOM 584 O O . LYS A 1 75 ? -2.142 2.971 10.223 1.00 79.06 75 LYS A O 1
ATOM 589 N N . ASP A 1 76 ? -2.878 0.891 10.643 1.00 80.19 76 ASP A N 1
ATOM 590 C CA . ASP A 1 76 ? -2.542 0.885 12.063 1.00 80.19 76 ASP A CA 1
ATOM 591 C C . ASP A 1 76 ? -1.033 0.856 12.292 1.00 80.19 76 ASP A C 1
ATOM 593 O O . ASP A 1 76 ? -0.542 1.613 13.125 1.00 80.19 76 ASP A O 1
ATOM 597 N N . ILE A 1 77 ? -0.274 0.077 11.513 1.00 80.50 77 ILE A N 1
ATOM 598 C CA . ILE A 1 77 ? 1.196 0.136 11.525 1.00 80.50 77 ILE A CA 1
ATOM 599 C C . ILE A 1 77 ? 1.682 1.520 11.109 1.00 80.50 77 ILE A C 1
ATOM 601 O O . ILE A 1 77 ? 2.568 2.081 11.750 1.00 80.50 77 ILE A O 1
ATOM 605 N N . LEU A 1 78 ? 1.123 2.077 10.037 1.00 82.62 78 LEU A N 1
ATOM 606 C CA . LEU A 1 78 ? 1.523 3.391 9.553 1.00 82.62 78 LEU A CA 1
ATOM 607 C C . LEU A 1 78 ? 1.218 4.462 10.605 1.00 82.62 78 LEU A C 1
ATOM 609 O O . LEU A 1 78 ? 2.080 5.281 10.920 1.00 82.62 78 LEU A O 1
ATOM 613 N N . LYS A 1 79 ? 0.027 4.410 11.212 1.00 82.75 79 LYS A N 1
ATOM 614 C CA . LYS A 1 79 ? -0.359 5.281 12.326 1.00 82.75 79 LYS A CA 1
ATOM 615 C C . LYS A 1 79 ? 0.585 5.092 13.509 1.00 82.75 79 LYS A C 1
ATOM 617 O O . LYS A 1 79 ? 1.028 6.088 14.069 1.00 82.75 79 LYS A O 1
ATOM 622 N N . PHE A 1 80 ? 0.929 3.856 13.861 1.00 81.69 80 PHE A N 1
ATOM 623 C CA . PHE A 1 80 ? 1.867 3.528 14.935 1.00 81.69 80 PHE A CA 1
ATOM 624 C C . PHE A 1 80 ? 3.259 4.120 14.680 1.00 81.69 80 PHE A C 1
ATOM 626 O O . PHE A 1 80 ? 3.842 4.733 15.570 1.00 81.69 80 PHE A O 1
ATOM 633 N N . TYR A 1 81 ? 3.772 4.000 13.455 1.00 83.81 81 TYR A N 1
ATOM 634 C CA . TYR A 1 81 ? 5.087 4.521 13.089 1.00 83.81 81 TYR A CA 1
ATOM 635 C C . TYR A 1 81 ? 5.125 6.057 13.068 1.00 83.81 81 TYR A C 1
ATOM 637 O O . TYR A 1 81 ? 6.115 6.657 13.488 1.00 83.81 81 TYR A O 1
ATOM 645 N N . LEU A 1 82 ? 4.038 6.699 12.622 1.00 83.69 82 LEU A N 1
ATOM 646 C CA . LEU A 1 82 ? 3.901 8.159 12.593 1.00 83.69 82 LEU A CA 1
ATOM 647 C C . LEU A 1 82 ? 3.611 8.762 13.981 1.00 83.69 82 LEU A C 1
ATOM 649 O O . LEU A 1 82 ? 4.085 9.853 14.290 1.00 83.69 82 LEU A O 1
ATOM 653 N N . THR A 1 83 ? 2.866 8.060 14.837 1.00 76.06 83 THR A N 1
ATOM 654 C CA . THR A 1 83 ? 2.426 8.534 16.165 1.00 76.06 83 THR A CA 1
ATOM 655 C C . THR A 1 83 ? 3.411 8.100 17.254 1.00 76.06 83 THR A C 1
ATOM 657 O O . THR A 1 83 ? 3.044 7.451 18.236 1.00 76.06 83 THR A O 1
ATOM 660 N N . ARG A 1 84 ? 4.697 8.435 17.091 1.00 67.62 84 ARG A N 1
ATOM 661 C CA . ARG A 1 84 ? 5.713 8.138 18.113 1.00 67.62 84 ARG A CA 1
ATOM 662 C C . ARG A 1 84 ? 5.336 8.787 19.450 1.00 67.62 84 ARG A C 1
ATOM 664 O O . A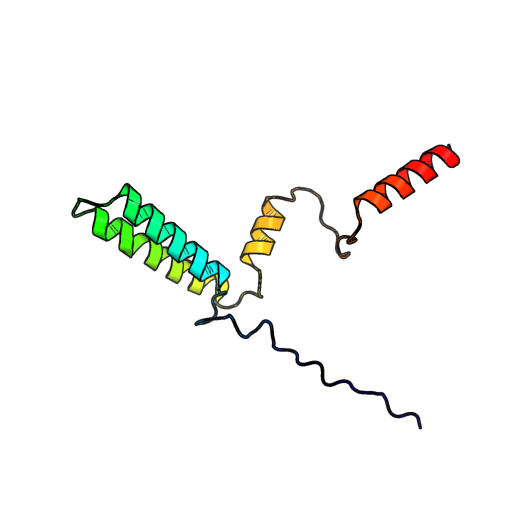RG A 1 84 ? 5.206 10.002 19.540 1.00 67.62 84 ARG A O 1
ATOM 671 N N . GLY A 1 85 ? 5.242 7.968 20.498 1.00 67.81 85 GLY A N 1
ATOM 672 C CA . GLY A 1 85 ? 5.264 8.424 21.892 1.00 67.81 85 GLY A CA 1
ATOM 673 C C . GLY A 1 85 ? 3.912 8.659 22.571 1.00 67.81 85 GLY A C 1
ATOM 674 O O . GLY A 1 85 ? 3.910 9.085 23.721 1.00 67.81 85 GLY A O 1
ATOM 675 N N . HIS A 1 86 ? 2.777 8.365 21.927 1.00 60.94 8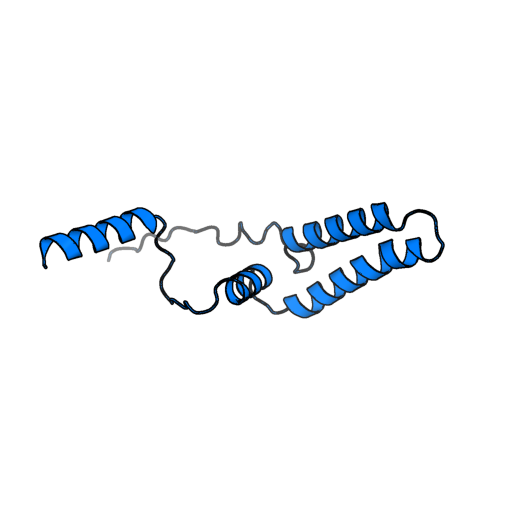6 HIS A N 1
ATOM 676 C CA . HIS A 1 86 ? 1.469 8.491 22.579 1.00 60.94 86 HIS A CA 1
ATOM 677 C C . HIS A 1 86 ? 0.569 7.293 22.258 1.00 60.94 86 HIS A C 1
ATOM 679 O O . HIS A 1 86 ? -0.086 7.241 21.219 1.00 60.94 86 HIS A O 1
ATOM 685 N N . TYR A 1 87 ? 0.530 6.327 23.176 1.00 65.56 87 TYR A N 1
ATOM 686 C CA . TYR A 1 87 ? -0.371 5.180 23.104 1.00 65.56 87 TYR A CA 1
ATOM 687 C C . TYR A 1 87 ? -1.485 5.386 24.125 1.00 65.56 87 TYR A C 1
ATOM 689 O O . TYR A 1 87 ? -1.229 5.457 25.325 1.00 65.56 87 TYR A O 1
ATOM 697 N N . SER A 1 88 ? -2.722 5.523 23.656 1.00 66.38 88 SER A N 1
ATOM 698 C CA . SER A 1 88 ? -3.900 5.565 24.520 1.00 66.38 88 SER A CA 1
ATOM 699 C C . SER A 1 88 ? -4.829 4.429 24.126 1.00 66.38 88 SER A C 1
ATOM 701 O O . SER A 1 88 ? -5.094 4.235 22.944 1.00 66.38 88 SER A O 1
ATOM 703 N N . ALA A 1 89 ? -5.314 3.683 25.118 1.00 69.88 89 ALA A N 1
ATOM 704 C CA . ALA A 1 89 ? -6.331 2.652 24.923 1.00 69.88 89 ALA A CA 1
ATOM 705 C C . ALA A 1 89 ? -7.743 3.241 24.736 1.00 69.88 89 ALA A C 1
ATOM 707 O O . ALA A 1 89 ? -8.679 2.509 24.433 1.00 69.88 89 ALA A O 1
ATOM 708 N N . SER A 1 90 ? -7.907 4.552 24.940 1.00 69.00 90 SER A N 1
ATOM 709 C CA . SER A 1 90 ? -9.173 5.249 24.727 1.00 69.00 90 SER A CA 1
ATOM 710 C C . SER A 1 90 ? -9.329 5.631 23.261 1.00 69.00 90 SER A C 1
ATOM 712 O O . SER A 1 90 ? -8.363 6.034 22.611 1.00 69.00 90 SER A O 1
ATOM 714 N N . GLU A 1 91 ? -10.566 5.596 22.765 1.00 67.00 91 GLU A N 1
ATOM 715 C CA . GLU A 1 91 ? -10.898 6.207 21.482 1.00 67.00 91 GLU A CA 1
ATOM 716 C C . GLU A 1 91 ? -10.456 7.674 21.476 1.00 67.00 91 GLU A C 1
ATOM 718 O O . GLU A 1 91 ? -10.625 8.401 22.463 1.00 67.00 91 GLU A O 1
ATOM 723 N N . GLU A 1 92 ? -9.863 8.110 20.363 1.00 66.88 92 GLU A N 1
ATOM 724 C CA . GLU A 1 92 ? -9.505 9.510 20.185 1.00 66.88 92 GLU A CA 1
ATOM 725 C C . GLU A 1 92 ? -10.793 10.338 20.210 1.00 66.88 92 GLU A C 1
ATOM 727 O O . GLU A 1 92 ? -11.658 10.139 19.352 1.00 66.88 92 GLU A O 1
ATOM 732 N N . PRO A 1 93 ? -10.958 11.267 21.171 1.00 68.44 93 PRO A N 1
ATOM 733 C CA 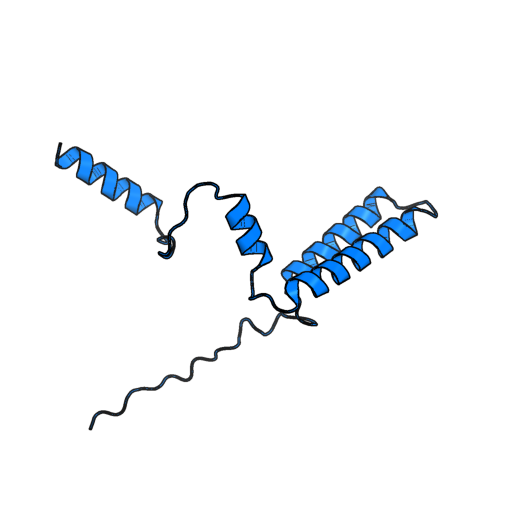. PRO A 1 93 ? -12.191 12.021 21.266 1.00 68.44 93 PRO A CA 1
ATOM 734 C C . PRO A 1 93 ? -12.361 12.793 19.963 1.00 68.44 93 PRO A C 1
ATOM 736 O O . PRO A 1 93 ? -11.475 13.548 19.568 1.00 68.44 93 PRO A O 1
ATOM 739 N N . LYS A 1 94 ? -13.515 12.637 19.307 1.00 65.75 94 LYS A N 1
ATOM 740 C CA . LYS A 1 94 ? -13.868 13.248 18.006 1.00 65.75 94 LYS A CA 1
ATOM 741 C C . LYS A 1 94 ? -13.673 14.774 17.942 1.00 65.75 94 LYS A C 1
ATOM 743 O O . LYS A 1 94 ? -13.805 15.381 16.890 1.00 65.75 94 LYS A O 1
ATOM 748 N N . ASN A 1 95 ? -13.411 15.393 19.090 1.00 74.94 95 ASN A N 1
ATOM 749 C CA . ASN A 1 95 ? -13.338 16.819 19.325 1.00 74.94 95 ASN A CA 1
ATOM 750 C C . ASN A 1 95 ? -12.163 17.166 20.264 1.00 74.94 95 ASN A C 1
ATOM 752 O O . ASN A 1 95 ? -12.343 17.813 21.302 1.00 74.94 95 ASN A O 1
ATOM 756 N N . LYS A 1 96 ? -10.963 16.674 19.924 1.00 71.62 96 LYS A N 1
ATOM 757 C CA . LYS A 1 96 ? -9.717 16.905 20.679 1.00 71.62 96 LYS A CA 1
ATOM 758 C C . LYS A 1 96 ? -9.458 18.384 20.956 1.00 71.62 96 LYS A C 1
ATOM 760 O O . LYS A 1 96 ? -9.039 18.728 22.059 1.00 71.62 96 LYS A O 1
ATOM 765 N N . ASP A 1 97 ? -9.759 19.248 19.991 1.00 73.88 97 ASP A N 1
ATOM 766 C CA . ASP A 1 97 ? -9.467 20.680 20.082 1.00 73.88 97 ASP A CA 1
ATOM 767 C C . ASP A 1 97 ? -10.318 21.353 21.160 1.00 73.88 97 ASP A C 1
ATOM 769 O O . ASP A 1 97 ? -9.790 22.022 22.048 1.00 73.88 97 ASP A O 1
ATOM 773 N N . LYS A 1 98 ? -11.633 21.092 21.183 1.00 71.12 98 LYS A N 1
ATOM 774 C CA . LYS A 1 98 ? -12.507 21.642 22.234 1.00 71.12 98 LYS A CA 1
ATOM 775 C C . LYS A 1 98 ? -12.196 21.053 23.609 1.00 71.12 98 LYS A C 1
ATOM 777 O O . LYS A 1 98 ? -12.370 21.742 24.614 1.00 71.12 98 LYS A O 1
ATOM 782 N N . MET A 1 99 ? -11.725 19.806 23.674 1.00 69.38 99 MET A N 1
ATOM 783 C CA . MET A 1 99 ? -11.310 19.188 24.935 1.00 69.38 99 MET A CA 1
ATOM 784 C C . MET A 1 99 ? -10.034 19.835 25.487 1.00 69.38 99 MET A C 1
ATOM 786 O O . MET A 1 99 ? -10.008 20.182 26.667 1.00 69.38 99 MET A O 1
ATOM 790 N N . ASN A 1 100 ? -9.028 20.084 24.641 1.00 77.25 100 ASN A N 1
ATOM 791 C CA . ASN A 1 100 ? -7.813 20.806 25.030 1.00 77.25 100 ASN A CA 1
ATOM 792 C C . ASN A 1 100 ? -8.123 22.230 25.507 1.00 77.25 100 ASN A C 1
ATOM 794 O O . ASN A 1 100 ? -7.665 22.626 26.578 1.00 77.25 100 ASN A O 1
ATOM 798 N N . ILE A 1 101 ? -8.979 22.962 24.784 1.00 77.69 101 ILE A N 1
ATOM 799 C CA . ILE A 1 101 ? -9.409 24.312 25.184 1.00 77.69 101 ILE A CA 1
ATOM 800 C C . ILE A 1 101 ? -10.119 24.274 26.547 1.00 77.69 101 ILE A C 1
ATOM 802 O O . ILE A 1 101 ? -9.847 25.102 27.416 1.00 77.69 101 ILE A O 1
ATOM 806 N N . LYS A 1 102 ? -10.993 23.284 26.779 1.00 75.94 102 LYS A N 1
ATOM 807 C CA . LYS A 1 102 ? -11.705 23.123 28.058 1.00 75.94 102 LYS A CA 1
ATOM 808 C C . LYS A 1 102 ? -10.767 22.785 29.221 1.00 75.94 102 LYS A C 1
ATOM 810 O O . LYS A 1 102 ? -10.996 23.257 30.334 1.00 75.94 102 LYS A O 1
ATOM 815 N N . ILE A 1 103 ? -9.743 21.959 28.996 1.00 77.06 103 ILE A N 1
ATOM 816 C CA . ILE A 1 103 ? -8.737 21.621 30.018 1.00 77.06 103 ILE A CA 1
ATOM 817 C C . ILE A 1 103 ? -7.885 22.853 30.341 1.00 77.06 103 ILE A C 1
ATOM 819 O O . ILE A 1 103 ? -7.701 23.172 31.514 1.00 77.06 103 ILE A O 1
ATOM 823 N N . MET A 1 104 ? -7.433 23.579 29.317 1.00 78.94 104 MET A N 1
ATOM 824 C CA . MET A 1 104 ? -6.623 24.786 29.484 1.00 78.94 104 MET A CA 1
ATOM 825 C C . MET A 1 104 ? -7.382 25.884 30.233 1.00 78.94 104 MET A C 1
ATOM 827 O O . MET A 1 104 ? -6.848 26.449 31.183 1.00 78.94 104 MET A O 1
ATOM 831 N N . LYS A 1 105 ? -8.655 26.116 29.891 1.00 78.50 105 LYS A N 1
ATOM 832 C CA . LYS A 1 105 ? -9.500 27.095 30.587 1.00 78.50 105 LYS A CA 1
ATOM 833 C C . LYS A 1 105 ? -9.686 26.755 32.071 1.00 78.50 105 LYS A C 1
ATOM 835 O O . LYS A 1 105 ? -9.500 27.619 32.918 1.00 78.50 105 LYS A O 1
ATOM 840 N N . ARG A 1 106 ? -9.952 25.482 32.400 1.00 74.94 106 ARG A N 1
ATOM 841 C CA . ARG A 1 106 ? -10.061 25.036 33.801 1.00 74.94 106 ARG A CA 1
ATOM 842 C C . ARG A 1 106 ? -8.753 25.168 34.582 1.00 74.94 106 ARG A C 1
ATOM 844 O O . ARG A 1 106 ? -8.806 25.355 35.790 1.00 74.94 106 ARG A O 1
ATOM 851 N N . LYS A 1 107 ? -7.592 25.057 33.930 1.00 82.38 107 LYS A N 1
ATOM 852 C CA . LYS A 1 107 ? -6.294 25.247 34.594 1.00 82.38 107 LYS A CA 1
ATOM 853 C C . LYS A 1 107 ? -6.052 26.712 34.976 1.00 82.38 107 LYS A C 1
ATOM 855 O O . LYS A 1 107 ? -5.450 26.954 36.008 1.00 82.38 107 LYS A O 1
ATOM 860 N N . ILE A 1 108 ? -6.538 27.653 34.163 1.00 81.88 108 ILE A N 1
ATOM 861 C CA . ILE A 1 108 ? -6.437 29.100 34.418 1.00 81.88 108 ILE A CA 1
ATOM 862 C C . ILE A 1 108 ? -7.411 29.543 35.522 1.00 81.88 108 ILE A C 1
ATOM 864 O O . ILE A 1 108 ? -7.083 30.426 36.294 1.00 81.88 108 ILE A O 1
ATOM 868 N N . GLU A 1 109 ? -8.595 28.932 35.621 1.00 74.31 109 GLU A N 1
ATOM 869 C CA . GLU A 1 109 ? -9.592 29.273 36.655 1.00 74.31 109 GLU A CA 1
ATOM 870 C C . GLU A 1 109 ? -9.260 28.719 38.057 1.00 74.31 109 GLU A C 1
ATOM 872 O O . GLU A 1 109 ? -9.829 29.189 39.035 1.00 74.31 109 GLU A O 1
ATOM 877 N N . ASN A 1 110 ? -8.378 27.715 38.166 1.00 70.75 110 ASN A N 1
ATOM 878 C CA . ASN A 1 110 ? -8.035 27.044 39.433 1.00 70.75 110 ASN A CA 1
ATOM 879 C C . ASN A 1 110 ? -6.573 27.259 39.882 1.00 70.75 110 ASN A C 1
ATOM 881 O O . ASN A 1 110 ? -6.123 26.570 40.799 1.00 70.75 110 ASN A O 1
ATOM 885 N N . GLY A 1 111 ? -5.820 28.136 39.213 1.00 58.06 111 GLY A N 1
ATOM 886 C CA . GLY A 1 111 ? -4.452 28.527 39.578 1.00 58.06 111 GLY A CA 1
ATOM 887 C C . GLY A 1 111 ? -4.395 30.005 39.914 1.00 58.06 111 GLY A C 1
ATOM 888 O O . GLY A 1 111 ? -3.594 30.352 40.805 1.00 58.06 111 GLY A O 1
#

Foldseek 3Di:
DDDDDDDPDPPPPLVPQDDLQDGVVQVVVLVVLLVVLCVPLPDDPVSVCSNPVVSVVSVVVCCVVRVPPDPCPVVVVVCPVVVPDDDDPDDDPPCVPVVVVVVVVVVVVVD

Secondary structure (DSSP, 8-state):
-PPP------TTSGGGGEETTEEHHHHHHHHHHHHHHHHHHTTSHHHHHHHHHHHHHHHHHHHHHHTTSPTTHHHHHHHHHHSTT---SSPPPTTHHHHHHHHHHHHHHT-

Nearest PDB structures (foldseek):
  6lul-assembly1_A  TM=2.219E-01  e=4.533E+00  Saccharomyces cerevisiae S288C